Protein AF-R7TNE8-F1 (afdb_monomer)

Structure (mmCIF, N/CA/C/O backbone):
data_AF-R7TNE8-F1
#
_entry.id   AF-R7TNE8-F1
#
loop_
_atom_site.group_PDB
_atom_site.id
_atom_site.type_symbol
_atom_site.label_atom_id
_atom_site.label_alt_id
_atom_site.label_comp_id
_atom_site.label_asym_id
_atom_site.label_entity_id
_atom_site.label_seq_id
_atom_site.pdbx_PDB_ins_code
_atom_site.Cartn_x
_atom_site.Cartn_y
_atom_site.Cartn_z
_atom_site.occupancy
_atom_site.B_iso_or_equiv
_atom_site.auth_seq_id
_atom_site.auth_comp_id
_atom_site.auth_asym_id
_atom_site.auth_atom_id
_atom_site.pdbx_PDB_model_num
ATOM 1 N N . MET A 1 1 ? -9.144 39.910 -40.598 1.00 36.00 1 MET A N 1
ATOM 2 C CA . MET A 1 1 ? -7.963 39.031 -40.787 1.00 36.00 1 MET A CA 1
ATOM 3 C C . MET A 1 1 ? -6.923 39.463 -39.769 1.00 36.00 1 MET A C 1
ATOM 5 O O . MET A 1 1 ? -6.615 40.638 -39.773 1.00 36.00 1 MET A O 1
ATOM 9 N N . ARG A 1 2 ? -6.369 38.669 -38.858 1.00 37.66 2 ARG A N 1
ATOM 10 C CA . ARG A 1 2 ? -6.347 37.226 -38.576 1.00 37.66 2 ARG A CA 1
ATOM 11 C C . ARG A 1 2 ? -5.998 37.151 -37.073 1.00 37.66 2 ARG A C 1
ATOM 13 O O . ARG A 1 2 ? -5.057 37.811 -36.655 1.00 37.66 2 ARG A O 1
ATOM 20 N N . PHE A 1 3 ? -6.878 36.614 -36.224 1.00 47.97 3 PHE A N 1
ATOM 21 C CA . PHE A 1 3 ? -6.635 35.368 -35.474 1.00 47.97 3 PHE A CA 1
ATOM 22 C C . PHE A 1 3 ? -5.178 34.898 -35.533 1.00 47.97 3 PHE A C 1
ATOM 24 O O . PHE A 1 3 ? -4.747 34.540 -36.619 1.00 47.97 3 PHE A O 1
ATOM 31 N N . ILE A 1 4 ? -4.478 34.924 -34.395 1.00 54.16 4 ILE A N 1
ATOM 32 C CA . ILE A 1 4 ? -3.344 34.082 -33.950 1.00 54.16 4 ILE A CA 1
ATOM 33 C C . ILE A 1 4 ? -2.655 34.894 -32.845 1.00 54.16 4 ILE A C 1
ATOM 35 O O . ILE A 1 4 ? -1.886 35.779 -33.173 1.00 54.16 4 ILE A O 1
ATOM 39 N N . VAL A 1 5 ? -3.001 34.658 -31.5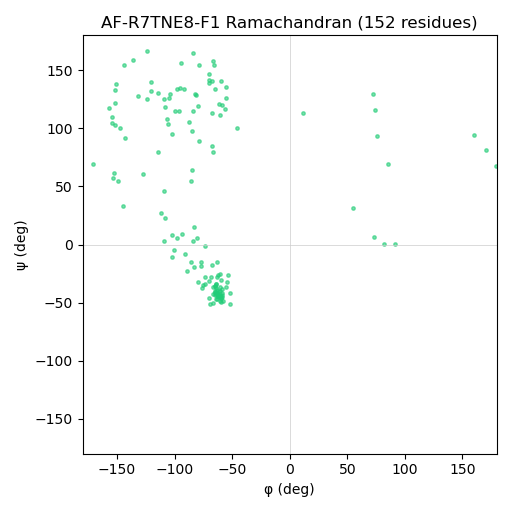75 1.00 48.19 5 VAL A N 1
ATOM 40 C CA . VAL A 1 5 ? -2.095 34.537 -30.404 1.00 48.19 5 VAL A CA 1
ATOM 41 C C . VAL A 1 5 ? -2.981 34.046 -29.246 1.00 48.19 5 VAL A C 1
ATOM 43 O O . VAL A 1 5 ? -3.340 34.791 -28.343 1.00 48.19 5 VAL A O 1
ATOM 46 N N . LEU A 1 6 ? -3.451 32.803 -29.318 1.00 42.47 6 LEU A N 1
ATOM 47 C CA . LEU A 1 6 ? -4.161 32.152 -28.207 1.00 42.47 6 LEU A CA 1
ATOM 48 C C . LEU A 1 6 ? -3.944 30.643 -28.334 1.00 42.47 6 LEU A C 1
ATOM 50 O O . LEU A 1 6 ? -4.852 29.872 -28.611 1.00 42.47 6 LEU A O 1
ATOM 54 N N . LEU A 1 7 ? -2.675 30.243 -28.254 1.00 42.12 7 LEU A N 1
ATOM 55 C CA . LEU A 1 7 ? -2.248 28.844 -28.355 1.00 42.12 7 LEU A CA 1
ATOM 56 C C . LEU A 1 7 ? -1.050 28.561 -27.436 1.00 42.12 7 LEU A C 1
ATOM 58 O O . LEU A 1 7 ? -0.195 27.745 -27.749 1.00 42.12 7 LEU A O 1
ATOM 62 N N . SER A 1 8 ? -0.996 29.242 -26.287 1.00 39.91 8 SER A N 1
ATOM 63 C CA . SER A 1 8 ? 0.054 29.058 -25.270 1.00 39.91 8 SER A CA 1
ATOM 64 C C . SER A 1 8 ? -0.447 28.368 -23.995 1.00 39.91 8 SER A C 1
ATOM 66 O O . SER A 1 8 ? 0.321 28.217 -23.057 1.00 39.91 8 SER A O 1
ATOM 68 N N . ALA A 1 9 ? -1.719 27.957 -23.937 1.00 40.53 9 ALA A N 1
ATOM 69 C CA . ALA A 1 9 ? -2.316 27.312 -22.759 1.00 40.53 9 ALA A CA 1
ATOM 70 C C . ALA A 1 9 ? -2.461 25.779 -22.892 1.00 40.53 9 ALA A C 1
ATOM 72 O O . ALA A 1 9 ? -3.086 25.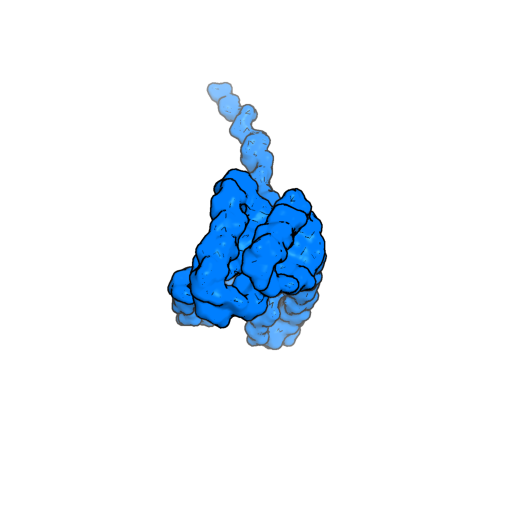142 -22.053 1.00 40.53 9 ALA A O 1
ATOM 73 N N . LEU A 1 10 ? -1.893 25.176 -23.943 1.00 42.94 10 LEU A N 1
ATOM 74 C CA . LEU A 1 10 ? -1.920 23.726 -24.206 1.00 42.94 10 LEU A CA 1
ATOM 75 C C . LEU A 1 10 ? -0.532 23.094 -24.001 1.00 42.94 10 LEU A C 1
ATOM 77 O O . LEU A 1 10 ? -0.031 22.341 -24.825 1.00 42.94 10 LEU A O 1
ATOM 81 N N . ALA A 1 11 ? 0.107 23.443 -22.897 1.00 41.41 11 ALA A N 1
ATOM 82 C CA . ALA A 1 11 ? 1.237 22.747 -22.292 1.00 41.41 11 ALA A CA 1
ATOM 83 C C . ALA A 1 11 ? 1.119 23.157 -20.820 1.00 41.41 11 ALA A C 1
ATOM 85 O O . ALA A 1 11 ? 1.182 24.341 -20.529 1.00 41.41 11 ALA A O 1
ATOM 86 N N . PHE A 1 12 ? 0.758 22.328 -19.851 1.00 37.84 12 PHE A N 1
ATOM 87 C CA . PHE A 1 12 ? 1.231 20.991 -19.563 1.00 37.84 12 PHE A CA 1
ATOM 88 C C . PHE A 1 12 ? 0.095 20.233 -18.864 1.00 37.84 12 PHE A C 1
ATOM 90 O O . PHE A 1 12 ? -0.127 20.405 -17.674 1.00 37.84 12 PHE A O 1
ATOM 97 N N . ALA A 1 13 ? -0.601 19.351 -19.577 1.00 36.84 13 ALA A N 1
ATOM 98 C CA . ALA A 1 13 ? -1.160 18.163 -18.936 1.00 36.84 13 ALA A CA 1
ATOM 99 C C . ALA A 1 13 ? -0.058 17.092 -18.941 1.00 36.84 13 ALA A C 1
ATOM 101 O O . ALA A 1 13 ? -0.209 16.015 -19.513 1.00 36.84 13 ALA A O 1
ATOM 102 N N . ALA A 1 14 ? 1.113 17.438 -18.397 1.00 39.91 14 ALA A N 1
ATOM 103 C CA . ALA A 1 14 ? 2.033 16.417 -17.942 1.00 39.91 14 ALA A CA 1
ATOM 104 C C . ALA A 1 14 ? 1.308 15.784 -16.759 1.00 39.91 14 ALA A C 1
ATOM 106 O O . ALA A 1 14 ? 1.017 16.474 -15.790 1.00 39.91 14 ALA A O 1
ATOM 107 N N . SER A 1 15 ? 0.914 14.522 -16.903 1.00 42.06 15 SER A N 1
ATOM 108 C CA . SER A 1 15 ? 0.497 13.683 -15.786 1.00 42.06 15 SER A CA 1
ATOM 109 C C . SER A 1 15 ? 1.517 13.874 -14.664 1.00 42.06 15 SER A C 1
ATOM 111 O O . SER A 1 15 ? 2.617 13.333 -14.761 1.00 42.06 15 SER A O 1
ATOM 113 N N . GLU A 1 16 ? 1.203 14.693 -13.660 1.00 47.38 16 GLU A N 1
ATOM 114 C CA . GLU A 1 16 ? 2.049 14.861 -12.483 1.00 47.38 16 GLU A CA 1
ATOM 115 C C . GLU A 1 16 ? 2.240 13.459 -11.901 1.00 47.38 16 GLU A C 1
ATOM 117 O O . GLU A 1 16 ? 1.263 12.777 -11.582 1.00 47.38 16 GLU A O 1
ATOM 122 N N . LYS A 1 17 ? 3.487 12.964 -11.883 1.00 62.03 17 LYS A N 1
ATOM 123 C CA . LYS A 1 17 ? 3.797 11.680 -11.248 1.00 62.03 17 LYS A CA 1
ATOM 124 C C . LYS A 1 17 ? 3.412 11.860 -9.783 1.00 62.03 17 LYS A C 1
ATOM 126 O O . LYS A 1 17 ? 4.0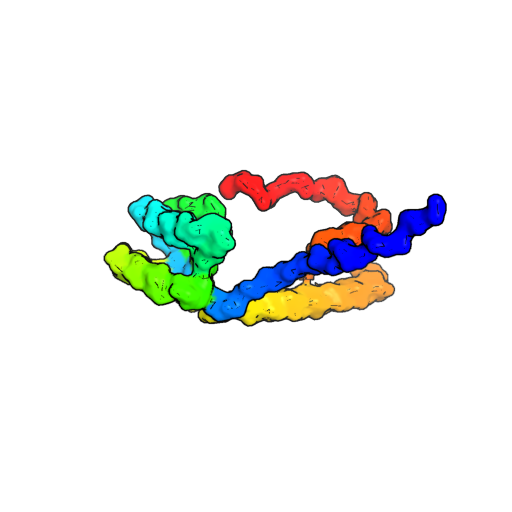20 12.676 -9.093 1.00 62.03 17 LYS A O 1
ATOM 131 N N . VAL A 1 18 ? 2.364 11.164 -9.346 1.00 69.69 18 VAL A N 1
ATOM 132 C CA . VAL A 1 18 ? 1.934 11.192 -7.946 1.00 69.69 18 VAL A CA 1
ATOM 133 C C . VAL A 1 18 ? 3.114 10.709 -7.110 1.00 69.69 18 VAL A C 1
ATOM 135 O O . VAL A 1 18 ? 3.615 9.609 -7.339 1.00 69.69 18 VAL A O 1
ATOM 138 N N . SER A 1 19 ? 3.587 11.563 -6.204 1.00 78.38 19 SER A N 1
ATOM 139 C CA . SER A 1 19 ? 4.660 11.227 -5.274 1.00 78.38 19 SER A CA 1
ATOM 140 C C . SER A 1 19 ? 4.067 10.690 -3.980 1.00 78.38 19 SER A C 1
ATOM 142 O O . SER A 1 19 ? 3.148 11.287 -3.417 1.00 78.38 19 SER A O 1
ATOM 144 N N . TYR A 1 20 ? 4.634 9.590 -3.502 1.00 82.50 20 TYR A N 1
ATOM 145 C CA . TYR A 1 20 ? 4.292 8.948 -2.237 1.00 82.50 20 TYR A CA 1
ATOM 146 C C . TYR A 1 20 ? 5.436 9.065 -1.223 1.00 82.50 20 TYR A C 1
ATOM 148 O O . TYR A 1 20 ? 5.593 8.210 -0.352 1.00 82.50 20 TYR A O 1
ATOM 156 N N . THR A 1 21 ? 6.275 10.100 -1.339 1.00 84.06 21 THR A N 1
ATOM 157 C CA . THR A 1 21 ? 7.416 10.296 -0.435 1.00 84.06 21 THR A CA 1
ATOM 158 C C . THR A 1 21 ? 6.963 10.335 1.023 1.00 84.06 21 THR A C 1
ATOM 160 O O . THR A 1 21 ? 6.097 11.131 1.393 1.00 84.06 21 THR A O 1
ATOM 163 N N . GLY A 1 22 ? 7.567 9.479 1.851 1.00 84.25 22 GLY A N 1
ATOM 164 C CA . GLY A 1 22 ? 7.280 9.391 3.286 1.00 84.25 22 GLY A CA 1
ATOM 165 C C . GLY A 1 22 ? 5.935 8.744 3.631 1.00 84.25 22 GLY A C 1
ATOM 166 O O . GLY A 1 22 ? 5.543 8.732 4.801 1.00 84.25 22 GLY A O 1
ATOM 167 N N . TYR A 1 23 ? 5.213 8.213 2.642 1.00 89.25 23 TYR A N 1
ATOM 168 C CA . TYR A 1 23 ? 4.047 7.390 2.926 1.00 89.25 23 TYR A CA 1
ATOM 169 C C . TYR A 1 23 ? 4.480 6.087 3.585 1.00 89.25 23 TYR A C 1
ATOM 171 O O . TYR A 1 23 ? 5.467 5.464 3.189 1.00 89.25 23 TYR A O 1
ATOM 179 N N . HIS A 1 24 ? 3.691 5.667 4.564 1.00 90.88 24 HIS A N 1
ATOM 180 C CA . HIS A 1 24 ? 3.869 4.417 5.273 1.00 90.88 24 HIS A CA 1
ATOM 181 C C . HIS A 1 24 ? 2.942 3.359 4.682 1.00 90.88 24 HIS A C 1
ATOM 183 O O . HIS A 1 24 ? 1.757 3.606 4.468 1.00 90.88 24 HIS A O 1
ATOM 189 N N . SER A 1 25 ? 3.483 2.171 4.444 1.00 91.75 25 SER A N 1
ATOM 190 C CA . SER A 1 25 ? 2.711 0.973 4.139 1.00 91.75 25 SER A CA 1
ATOM 191 C C . SER A 1 25 ? 2.525 0.187 5.430 1.00 91.75 25 SER A C 1
ATOM 193 O O . SER A 1 25 ? 3.501 -0.307 5.997 1.00 91.75 25 SER A O 1
ATOM 195 N N . ILE A 1 26 ? 1.281 0.077 5.883 1.00 91.81 26 ILE A N 1
ATOM 196 C CA . ILE A 1 26 ? 0.886 -0.653 7.087 1.00 91.81 26 ILE A CA 1
ATOM 197 C C . ILE A 1 26 ? 0.123 -1.906 6.660 1.00 91.81 26 ILE A C 1
ATOM 199 O O . ILE A 1 26 ? -0.857 -1.815 5.922 1.00 91.81 26 ILE A O 1
ATOM 203 N N . LEU A 1 27 ? 0.572 -3.065 7.129 1.00 93.06 27 LEU A N 1
ATOM 204 C CA . LEU A 1 27 ? -0.063 -4.358 6.909 1.00 93.06 27 LEU A CA 1
ATOM 205 C C . LEU A 1 27 ? -0.786 -4.790 8.179 1.00 93.06 27 LEU A C 1
ATOM 207 O O . LEU A 1 27 ? -0.200 -4.830 9.255 1.00 93.06 27 LEU A O 1
ATOM 211 N N . ILE A 1 28 ? -2.047 -5.167 8.032 1.00 93.44 28 ILE A N 1
ATOM 212 C CA . ILE A 1 28 ? -2.823 -5.857 9.057 1.00 93.44 28 ILE A CA 1
ATOM 213 C C . ILE A 1 28 ? -2.936 -7.308 8.578 1.00 93.44 28 ILE A C 1
ATOM 215 O O . ILE A 1 28 ? -3.627 -7.555 7.585 1.00 93.44 28 ILE A O 1
ATOM 219 N N . PRO A 1 29 ? -2.237 -8.265 9.214 1.00 90.50 29 PRO A N 1
ATOM 220 C CA . PRO A 1 29 ? -2.047 -9.608 8.666 1.00 90.50 29 PRO A CA 1
ATOM 221 C C . PRO A 1 29 ? -3.339 -10.430 8.620 1.00 90.50 29 PRO A C 1
ATOM 223 O O . PRO A 1 29 ? -3.490 -11.319 7.789 1.00 90.50 29 PRO A O 1
ATOM 226 N N . GLN A 1 30 ? -4.289 -10.158 9.511 1.00 91.69 30 GLN A N 1
ATOM 227 C CA . GLN A 1 30 ? -5.564 -10.858 9.507 1.00 91.69 30 GLN A CA 1
ATOM 228 C C . GLN A 1 30 ? -6.642 -9.987 10.137 1.00 91.69 30 GLN A C 1
ATOM 230 O O . GLN A 1 30 ? -6.703 -9.858 11.354 1.00 91.69 30 GLN A O 1
ATOM 235 N N . VAL A 1 31 ? -7.510 -9.423 9.301 1.00 91.50 31 VAL A N 1
ATOM 236 C CA . VAL A 1 31 ? -8.616 -8.576 9.757 1.00 91.50 31 VAL A CA 1
ATOM 237 C C . VAL A 1 31 ? -9.786 -9.441 10.217 1.00 91.50 31 VAL A C 1
ATOM 239 O O . VAL A 1 31 ? -10.251 -10.314 9.479 1.00 91.50 31 VAL A O 1
ATOM 242 N N . THR A 1 32 ? -10.304 -9.208 11.418 1.00 92.94 32 THR A N 1
ATOM 243 C CA . THR A 1 32 ? -11.511 -9.886 11.917 1.00 92.94 32 THR A CA 1
ATOM 244 C C . THR A 1 32 ? -12.796 -9.202 11.438 1.00 92.94 32 THR A C 1
ATOM 246 O O . THR A 1 32 ? -12.782 -8.076 10.948 1.00 92.94 32 THR A O 1
ATOM 249 N N . SER A 1 33 ? -13.946 -9.876 11.556 1.00 91.44 33 SER A N 1
ATOM 250 C CA . SER A 1 33 ? -15.240 -9.337 11.096 1.00 91.44 33 SER A CA 1
ATOM 251 C C . SER A 1 33 ? -15.590 -7.977 11.700 1.00 91.44 33 SER A C 1
ATOM 253 O O . SER A 1 33 ? -16.151 -7.133 11.001 1.00 91.44 33 SER A O 1
ATOM 255 N N . ASP A 1 34 ? -15.239 -7.761 12.966 1.00 89.94 34 ASP A N 1
ATOM 256 C CA . ASP A 1 34 ? -15.527 -6.516 13.680 1.00 89.94 34 ASP A CA 1
ATOM 257 C C . ASP A 1 34 ? -14.572 -5.391 13.230 1.00 89.94 34 ASP A C 1
ATOM 259 O O . ASP A 1 34 ? -14.980 -4.238 13.052 1.00 89.94 34 ASP A O 1
ATOM 263 N N . GLU A 1 35 ? -13.325 -5.746 12.917 1.00 91.81 35 GLU A N 1
ATOM 264 C CA . GLU A 1 35 ? -12.267 -4.834 12.470 1.00 91.81 35 GLU A CA 1
ATOM 265 C C . GLU A 1 35 ? -12.442 -4.338 11.033 1.00 91.81 35 GLU A C 1
ATOM 267 O O . GLU A 1 35 ? -12.022 -3.223 10.727 1.00 91.81 35 GLU A O 1
ATOM 272 N N . VAL A 1 36 ? -13.095 -5.107 10.147 1.00 91.44 36 VAL A N 1
ATOM 273 C CA . VAL A 1 36 ? -13.307 -4.704 8.738 1.00 91.44 36 VAL A CA 1
ATOM 274 C C . VAL A 1 36 ? -13.930 -3.310 8.650 1.00 91.44 36 VAL A C 1
ATOM 276 O O . VAL A 1 36 ? -13.531 -2.496 7.816 1.00 91.44 36 VAL A O 1
ATOM 279 N N . SER A 1 37 ? -14.908 -3.025 9.513 1.00 90.50 37 SER A N 1
ATOM 280 C CA . SER A 1 37 ? -15.587 -1.727 9.555 1.00 90.50 37 SER A CA 1
ATOM 281 C C . SER A 1 37 ? -14.650 -0.583 9.956 1.00 90.50 37 SER A C 1
ATOM 283 O O . SER A 1 37 ? -14.691 0.487 9.349 1.00 90.50 37 SER A O 1
ATOM 285 N N . ILE A 1 38 ? -13.762 -0.837 10.919 1.00 90.69 38 ILE A N 1
ATOM 286 C CA . ILE A 1 38 ? -12.798 0.128 11.448 1.00 90.69 38 ILE A CA 1
ATOM 287 C C . ILE A 1 38 ? -11.754 0.430 10.374 1.00 90.69 38 ILE A C 1
ATOM 289 O O . ILE A 1 38 ? -11.556 1.588 10.013 1.00 90.69 38 ILE A O 1
ATOM 293 N N . VAL A 1 39 ? -11.158 -0.611 9.788 1.00 90.25 39 VAL A N 1
ATOM 294 C CA . VAL A 1 39 ? -10.126 -0.478 8.750 1.00 90.25 39 VAL A CA 1
ATOM 295 C C . VAL A 1 39 ? -10.661 0.249 7.516 1.00 90.25 39 VAL A C 1
ATOM 297 O O . VAL A 1 39 ? -9.975 1.107 6.966 1.00 90.25 39 VAL A O 1
ATOM 300 N N . ARG A 1 40 ? -11.904 -0.026 7.101 1.00 88.88 40 ARG A N 1
ATOM 301 C CA . ARG A 1 40 ? -12.541 0.718 6.002 1.00 88.88 40 ARG A CA 1
ATOM 302 C C . ARG A 1 40 ? -12.774 2.184 6.355 1.00 88.88 40 ARG A C 1
ATOM 304 O O . ARG A 1 40 ? -12.459 3.049 5.546 1.00 88.88 40 ARG A O 1
ATOM 311 N N . SER A 1 41 ? -13.252 2.465 7.568 1.00 88.25 41 SER A N 1
ATOM 312 C CA . SER A 1 41 ? -13.512 3.843 8.001 1.00 88.25 41 SER A CA 1
ATOM 313 C C . SER A 1 41 ? -12.260 4.725 7.986 1.00 88.25 41 SER A C 1
ATOM 315 O O . SER A 1 41 ? -12.364 5.911 7.697 1.00 88.25 41 SER A O 1
ATOM 317 N N . LEU A 1 42 ? -11.075 4.143 8.215 1.00 87.38 42 LEU A N 1
ATOM 318 C CA . LEU A 1 42 ? -9.799 4.857 8.113 1.00 87.38 42 LEU A CA 1
ATOM 319 C C . LEU A 1 42 ? -9.505 5.325 6.680 1.00 87.38 42 LEU A C 1
ATOM 321 O O . LEU A 1 42 ? -8.954 6.409 6.496 1.00 87.38 42 LEU A O 1
ATOM 325 N N . ALA A 1 43 ? -9.881 4.540 5.669 1.00 84.00 43 ALA A N 1
ATOM 326 C CA . ALA A 1 43 ? -9.662 4.866 4.259 1.00 84.00 43 ALA A CA 1
ATOM 327 C C . ALA A 1 43 ? -10.729 5.805 3.664 1.00 84.00 43 ALA A C 1
ATOM 329 O O . ALA A 1 43 ? -10.461 6.468 2.666 1.00 84.00 43 ALA A O 1
ATOM 330 N N . ASP A 1 44 ? -11.902 5.910 4.294 1.00 77.00 44 ASP A N 1
ATOM 331 C CA . ASP A 1 44 ? -12.996 6.805 3.876 1.00 77.00 44 ASP A CA 1
ATOM 332 C C . ASP A 1 44 ? -12.794 8.269 4.339 1.00 77.00 44 ASP A C 1
ATOM 334 O O . ASP A 1 44 ? -13.665 9.128 4.163 1.00 77.00 44 ASP A O 1
ATOM 338 N N . THR A 1 45 ? -11.642 8.583 4.942 1.00 63.75 45 THR A N 1
ATOM 339 C CA . THR A 1 45 ? -11.333 9.910 5.489 1.00 63.75 45 THR A CA 1
ATOM 340 C C . THR A 1 45 ? -10.915 10.891 4.373 1.00 63.75 45 THR A C 1
ATOM 342 O O . THR A 1 45 ? -9.737 11.051 4.079 1.00 63.75 45 THR A O 1
ATOM 345 N N . ASP A 1 46 ? -11.909 11.570 3.787 1.00 56.22 46 ASP A N 1
ATOM 346 C CA . ASP A 1 46 ? -11.836 12.714 2.846 1.00 56.22 46 ASP A CA 1
ATOM 347 C C . ASP A 1 46 ? -11.396 12.423 1.387 1.00 56.22 46 ASP A C 1
ATOM 349 O O . ASP A 1 46 ? -10.253 12.096 1.070 1.00 56.22 46 ASP A O 1
ATOM 353 N N . ASP A 1 47 ? -12.325 12.655 0.451 1.00 54.38 47 ASP A N 1
ATOM 354 C CA . ASP A 1 47 ? -12.163 12.439 -0.994 1.00 54.38 47 ASP A CA 1
ATOM 355 C C . ASP A 1 47 ? -11.151 13.382 -1.672 1.00 54.38 47 ASP A C 1
ATOM 357 O O . ASP A 1 47 ? -10.735 13.135 -2.808 1.00 54.38 47 ASP A O 1
ATOM 361 N N . ARG A 1 48 ? -10.784 14.504 -1.036 1.00 50.19 48 ARG A N 1
ATOM 362 C CA . ARG A 1 48 ? -10.020 15.581 -1.700 1.00 50.19 48 ARG A CA 1
ATOM 363 C C . ARG A 1 48 ? -8.509 15.406 -1.615 1.00 50.19 48 ARG A C 1
ATOM 365 O O . ARG A 1 48 ? -7.793 15.941 -2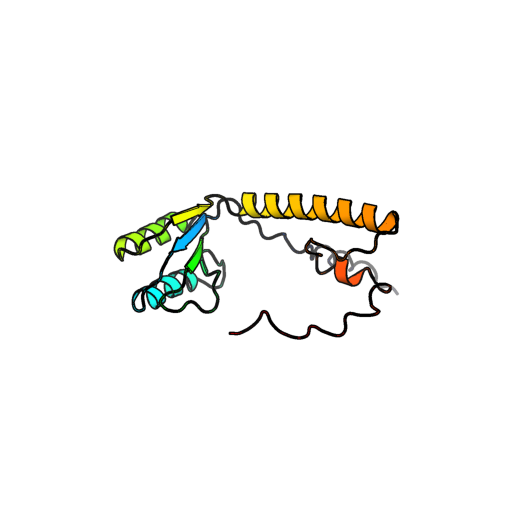.457 1.00 50.19 48 ARG A O 1
ATOM 372 N N . VAL A 1 49 ? -8.038 14.646 -0.631 1.00 56.03 49 VAL A N 1
ATOM 373 C CA . VAL A 1 49 ? -6.646 14.227 -0.468 1.00 56.03 49 VAL A CA 1
ATOM 374 C C . VAL A 1 49 ? -6.731 12.848 0.165 1.00 56.03 49 VAL A C 1
ATOM 376 O O . VAL A 1 49 ? -6.980 12.752 1.357 1.00 56.03 49 VAL A O 1
ATOM 379 N N . ARG A 1 50 ? -6.581 11.776 -0.616 1.00 63.19 50 ARG A N 1
ATOM 380 C CA . ARG A 1 50 ? -6.573 10.404 -0.085 1.00 63.19 50 ARG A CA 1
ATOM 381 C C . ARG A 1 50 ? -5.330 10.202 0.791 1.00 63.19 50 ARG A C 1
ATOM 383 O O . ARG A 1 50 ? -4.313 9.695 0.328 1.00 63.19 50 ARG A O 1
ATOM 390 N N . GLN A 1 51 ? -5.391 10.678 2.031 1.00 78.75 51 GLN A N 1
ATOM 391 C CA . GLN A 1 51 ? -4.301 10.610 3.003 1.00 78.75 51 GLN A CA 1
ATOM 392 C C . GLN A 1 51 ? -4.171 9.206 3.601 1.00 78.75 51 GLN A C 1
ATOM 394 O O . GLN A 1 51 ? -3.122 8.858 4.128 1.00 78.75 51 GLN A O 1
ATOM 399 N N . VAL A 1 52 ? -5.217 8.392 3.487 1.00 85.06 52 VAL A N 1
ATOM 400 C CA . VAL A 1 52 ? -5.213 6.967 3.801 1.00 85.06 52 VAL A CA 1
ATOM 401 C C . VAL A 1 52 ? -5.865 6.252 2.628 1.00 85.06 52 VAL A C 1
ATOM 403 O O . VAL A 1 52 ? -6.954 6.619 2.200 1.00 85.06 52 VAL A O 1
ATOM 406 N N . MET A 1 53 ? -5.196 5.248 2.078 1.00 86.75 53 MET A N 1
ATOM 407 C CA . MET A 1 53 ? -5.723 4.431 0.994 1.00 86.75 53 MET A CA 1
ATOM 408 C C . MET A 1 53 ? -5.696 2.970 1.407 1.00 86.75 53 MET A C 1
ATOM 410 O O . MET A 1 53 ? -4.644 2.429 1.739 1.00 86.75 53 MET A O 1
ATOM 414 N N . LEU A 1 54 ? -6.846 2.313 1.328 1.00 87.31 54 LEU A N 1
ATOM 415 C CA . LEU A 1 54 ? -6.911 0.864 1.406 1.00 87.31 54 LEU A CA 1
ATOM 416 C C . LEU A 1 54 ? -6.533 0.289 0.039 1.00 87.31 54 LEU A C 1
ATOM 418 O O . LEU A 1 54 ? -7.190 0.570 -0.958 1.00 87.31 54 LEU A O 1
ATOM 422 N N . MET A 1 55 ? -5.464 -0.502 -0.015 1.00 84.00 55 MET A N 1
ATOM 423 C CA . MET A 1 55 ? -4.983 -1.128 -1.255 1.00 84.00 55 MET A CA 1
ATOM 424 C C . MET A 1 55 ? -5.826 -2.342 -1.666 1.00 84.00 55 MET A C 1
ATOM 426 O O . MET A 1 55 ? -5.754 -2.800 -2.803 1.00 84.00 55 MET A O 1
ATOM 430 N N . ASN A 1 56 ? -6.639 -2.864 -0.746 1.00 82.19 56 ASN A N 1
ATOM 431 C CA . ASN A 1 56 ? -7.563 -3.964 -0.980 1.00 82.19 56 ASN A CA 1
ATOM 432 C C . ASN A 1 56 ? -8.999 -3.423 -1.133 1.00 82.19 56 ASN A C 1
ATOM 434 O O . ASN A 1 56 ? -9.705 -3.268 -0.138 1.00 82.19 56 ASN A O 1
ATOM 438 N N . ASP A 1 57 ? -9.455 -3.186 -2.370 1.00 68.75 57 ASP A N 1
ATOM 439 C CA . ASP A 1 57 ? -10.783 -2.604 -2.679 1.00 68.75 57 ASP A CA 1
ATOM 440 C C . ASP A 1 57 ? -11.975 -3.349 -2.032 1.00 68.75 57 ASP A C 1
ATOM 442 O O . ASP A 1 57 ? -13.033 -2.767 -1.775 1.00 68.75 57 ASP A O 1
ATOM 446 N N . HIS A 1 58 ? -11.825 -4.648 -1.754 1.00 79.69 58 HIS A N 1
ATOM 447 C CA . HIS A 1 58 ? -12.861 -5.507 -1.172 1.00 79.69 58 HIS A CA 1
ATOM 448 C C . HIS A 1 58 ? -12.353 -6.255 0.065 1.00 79.69 58 HIS A C 1
ATOM 450 O O . HIS A 1 58 ? -12.334 -7.481 0.110 1.00 79.69 58 HIS A O 1
ATOM 456 N N . LEU A 1 59 ? -11.944 -5.515 1.098 1.00 85.56 59 LEU A N 1
ATOM 457 C CA . LEU A 1 59 ? -11.514 -6.116 2.362 1.00 85.56 59 LEU A CA 1
ATOM 458 C C . LEU A 1 59 ? -12.646 -6.913 3.033 1.00 85.56 59 LEU A C 1
ATOM 460 O O . LEU A 1 59 ? -13.678 -6.329 3.368 1.00 85.56 59 LEU A O 1
ATOM 464 N N . VAL A 1 60 ? -12.454 -8.210 3.279 1.00 89.12 60 VAL A N 1
ATOM 465 C CA . VAL A 1 60 ? -13.360 -9.049 4.086 1.00 89.12 60 VAL A CA 1
ATOM 466 C C . VAL A 1 60 ? -12.619 -9.720 5.244 1.00 89.12 60 VAL A C 1
ATOM 468 O O . VAL A 1 60 ? -11.392 -9.725 5.292 1.00 89.12 60 VAL A O 1
ATOM 471 N N . ALA A 1 61 ? -13.369 -10.279 6.194 1.00 90.25 61 ALA A N 1
ATOM 472 C CA . ALA A 1 61 ? -12.798 -10.956 7.353 1.00 90.25 61 ALA A CA 1
ATOM 473 C C . ALA A 1 61 ? -11.908 -12.142 6.941 1.00 90.25 61 ALA A C 1
ATOM 475 O O . ALA A 1 61 ? -12.247 -12.902 6.033 1.00 90.25 61 ALA A O 1
ATOM 476 N N . GLY A 1 62 ? -10.788 -12.316 7.640 1.00 88.38 62 GLY A N 1
ATOM 477 C CA . GLY A 1 62 ? -9.776 -13.332 7.358 1.00 88.38 62 GLY A CA 1
ATOM 478 C C . GLY A 1 62 ? -8.787 -12.951 6.255 1.00 88.38 62 GLY A C 1
ATOM 479 O O . GLY A 1 62 ? -7.914 -13.759 5.950 1.00 88.38 62 GLY A O 1
ATOM 480 N N . MET A 1 63 ? -8.904 -11.758 5.665 1.00 90.25 63 MET A N 1
ATOM 481 C CA . MET A 1 63 ? -7.925 -11.235 4.712 1.00 90.25 63 MET A CA 1
ATOM 482 C C . MET A 1 63 ? -6.885 -10.349 5.389 1.00 90.25 63 MET A C 1
ATOM 484 O O . MET A 1 63 ? -7.142 -9.723 6.418 1.00 90.25 63 MET A O 1
ATOM 488 N N . GLU A 1 64 ? -5.738 -10.249 4.731 1.00 92.19 64 GLU A N 1
ATOM 489 C CA . GLU A 1 64 ? -4.763 -9.193 4.959 1.00 92.19 64 GLU A CA 1
ATOM 490 C C . GLU A 1 64 ? -5.312 -7.850 4.452 1.00 92.19 64 GLU A C 1
ATOM 492 O O . GLU A 1 64 ? -5.910 -7.783 3.371 1.00 92.19 64 GLU A O 1
ATOM 497 N N . ALA A 1 65 ? -5.084 -6.773 5.205 1.00 91.31 65 ALA A N 1
ATOM 498 C CA . ALA A 1 65 ? -5.340 -5.409 4.748 1.00 91.31 65 ALA A CA 1
ATOM 499 C C . ALA A 1 65 ? -4.039 -4.626 4.629 1.00 91.31 65 ALA A C 1
ATOM 501 O O . ALA A 1 65 ? -3.256 -4.566 5.572 1.00 91.31 65 ALA A O 1
ATOM 502 N N . ASN A 1 66 ? -3.847 -3.972 3.488 1.00 91.31 66 ASN A N 1
ATOM 503 C CA . ASN A 1 66 ? -2.746 -3.045 3.273 1.00 91.31 66 ASN A CA 1
ATOM 504 C C . ASN A 1 66 ? -3.273 -1.611 3.225 1.00 91.31 66 ASN A C 1
ATOM 506 O O . ASN A 1 66 ? -4.067 -1.256 2.350 1.00 91.31 66 ASN A O 1
ATOM 510 N N . LEU A 1 67 ? -2.816 -0.791 4.165 1.00 90.75 67 LEU A N 1
ATOM 511 C CA . LEU A 1 67 ? -3.097 0.634 4.235 1.00 90.75 67 LEU A CA 1
ATOM 512 C C . LEU A 1 67 ? -1.864 1.411 3.782 1.00 90.75 67 LEU A C 1
ATOM 514 O O . LEU A 1 67 ? -0.774 1.247 4.326 1.00 90.75 67 LEU A O 1
ATOM 518 N N . LEU A 1 68 ? -2.054 2.291 2.809 1.00 90.50 68 LEU A N 1
ATOM 519 C CA . LEU A 1 68 ? -1.066 3.274 2.402 1.00 90.50 68 LEU A CA 1
ATOM 520 C C . LEU A 1 68 ? -1.433 4.614 3.040 1.00 90.50 68 LEU A C 1
ATOM 522 O O . LEU A 1 68 ? -2.484 5.181 2.747 1.00 90.50 68 LEU A O 1
ATOM 526 N N . VAL A 1 69 ? -0.583 5.100 3.937 1.00 91.06 69 VAL A N 1
ATOM 527 C CA . VAL A 1 69 ? -0.888 6.215 4.838 1.00 91.06 69 VAL A CA 1
ATOM 528 C C . VAL A 1 69 ? 0.094 7.355 4.618 1.00 91.06 69 VAL A C 1
ATOM 530 O O . VAL A 1 69 ? 1.305 7.142 4.581 1.00 91.06 69 VAL A O 1
ATOM 533 N N . SER A 1 70 ? -0.412 8.575 4.485 1.00 89.94 70 SER A N 1
ATOM 534 C CA . SER A 1 70 ? 0.405 9.774 4.351 1.00 89.94 70 SER A CA 1
ATOM 535 C C . SER A 1 70 ? 1.202 10.034 5.636 1.00 89.94 70 SER A C 1
ATOM 537 O O . SER A 1 70 ? 0.765 9.655 6.728 1.00 89.94 70 SER A O 1
ATOM 539 N N . PRO A 1 71 ? 2.346 10.737 5.552 1.00 88.81 71 PRO A N 1
ATOM 540 C CA . PRO A 1 71 ? 3.119 11.094 6.741 1.00 88.81 71 PRO A CA 1
ATOM 541 C C . PRO A 1 71 ? 2.291 11.851 7.794 1.00 88.81 71 PRO A C 1
ATOM 543 O O . PRO A 1 71 ? 2.526 11.704 8.989 1.00 88.81 71 PRO A O 1
ATOM 546 N N . GLU A 1 72 ? 1.312 12.648 7.352 1.00 88.06 72 GLU A N 1
ATOM 547 C CA . GLU A 1 72 ? 0.450 13.459 8.219 1.00 88.06 72 GLU A CA 1
ATOM 548 C C . GLU A 1 72 ? -0.535 12.609 9.036 1.00 88.06 7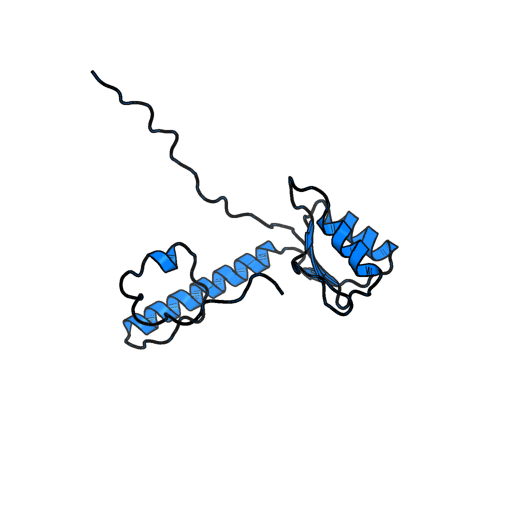2 GLU A C 1
ATOM 550 O O . GLU A 1 72 ? -0.861 12.973 10.165 1.00 88.06 72 GLU A O 1
ATOM 555 N N . GLN A 1 73 ? -0.983 11.472 8.491 1.00 89.19 73 GLN A N 1
ATOM 556 C CA . GLN A 1 73 ? -1.977 10.597 9.126 1.00 89.19 73 GLN A CA 1
ATOM 557 C C . GLN A 1 73 ? -1.377 9.356 9.785 1.00 89.19 73 GLN A C 1
ATOM 559 O O . GLN A 1 73 ? -2.084 8.682 10.531 1.00 89.19 73 GLN A O 1
ATOM 564 N N . ALA A 1 74 ? -0.095 9.055 9.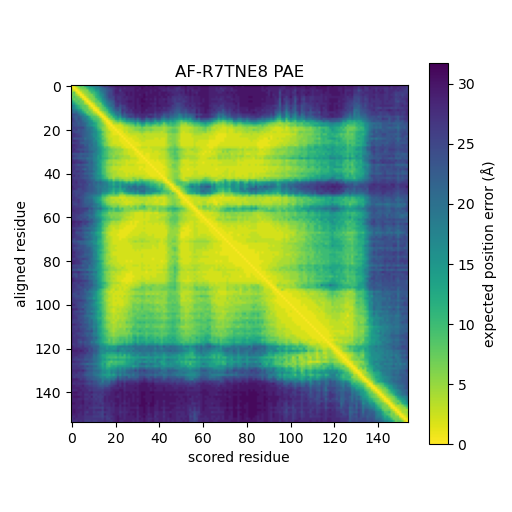559 1.00 89.62 74 ALA A N 1
ATOM 565 C CA . ALA A 1 74 ? 0.549 7.838 10.059 1.00 89.62 74 ALA A CA 1
ATOM 566 C C . ALA A 1 74 ? 0.335 7.643 11.568 1.00 89.62 74 ALA A C 1
ATOM 568 O O . ALA A 1 74 ? -0.181 6.610 11.992 1.00 89.62 74 ALA A O 1
ATOM 569 N N . SER A 1 75 ? 0.626 8.671 12.370 1.00 90.31 75 SER A N 1
ATOM 570 C CA . SER A 1 75 ? 0.444 8.623 13.826 1.00 90.31 75 SER A CA 1
ATOM 571 C C . SER A 1 75 ? -1.020 8.456 14.242 1.00 90.31 75 SER A C 1
ATOM 573 O O . SER A 1 75 ? -1.303 7.751 15.207 1.00 90.31 75 SER A O 1
ATOM 575 N N . TYR A 1 76 ? -1.954 9.091 13.525 1.00 90.94 76 TYR A N 1
ATOM 576 C CA . TYR A 1 76 ? -3.384 8.965 13.808 1.00 90.94 76 TYR A CA 1
ATOM 577 C C . TYR A 1 76 ? -3.868 7.541 13.526 1.00 90.94 76 TYR A C 1
ATOM 579 O O . TYR A 1 76 ? -4.447 6.911 14.408 1.00 90.94 76 TYR A O 1
ATOM 587 N N . VAL A 1 77 ? -3.555 6.999 12.347 1.00 91.44 77 VAL A N 1
ATOM 588 C CA . VAL A 1 77 ? -3.929 5.633 11.957 1.00 91.44 77 VAL A CA 1
ATOM 589 C C . VAL A 1 77 ? -3.366 4.611 12.941 1.00 91.44 77 VAL A C 1
ATOM 591 O O . VAL A 1 77 ? -4.127 3.793 13.449 1.00 91.44 77 VAL A O 1
ATOM 594 N N . MET A 1 78 ? -2.075 4.695 13.278 1.00 92.75 78 MET A N 1
ATOM 595 C CA . MET A 1 78 ? -1.450 3.791 14.254 1.00 92.75 78 MET A CA 1
ATOM 596 C C . MET A 1 78 ? -2.138 3.875 15.620 1.00 92.75 78 MET A C 1
ATOM 598 O O . MET A 1 78 ? -2.443 2.844 16.207 1.00 92.75 78 MET A O 1
ATOM 602 N N . SER A 1 79 ? -2.486 5.082 16.083 1.00 93.38 79 SER A N 1
ATOM 603 C CA . SER A 1 79 ? -3.189 5.245 17.361 1.00 93.38 79 SER A CA 1
ATOM 604 C C . SER A 1 79 ? -4.588 4.623 17.374 1.00 93.38 79 SER A C 1
ATOM 606 O O . SER A 1 79 ? -5.010 4.105 18.406 1.00 93.38 79 SER A O 1
ATOM 608 N N . ILE A 1 80 ? -5.301 4.643 16.241 1.00 92.75 80 ILE A N 1
ATOM 609 C CA . ILE A 1 80 ? -6.606 3.987 16.116 1.00 92.75 80 ILE A CA 1
ATOM 610 C C . ILE A 1 80 ? -6.429 2.468 16.125 1.00 92.75 80 ILE A C 1
ATOM 612 O O . ILE A 1 80 ? -7.141 1.787 16.857 1.00 92.75 80 ILE A O 1
ATOM 616 N N . LEU A 1 81 ? -5.471 1.934 15.364 1.00 93.44 81 LEU A N 1
ATOM 617 C CA . LEU A 1 81 ? -5.195 0.495 15.356 1.00 93.44 81 LEU A CA 1
ATOM 618 C C . LEU A 1 81 ? -4.813 -0.006 16.758 1.00 93.44 81 LEU A C 1
ATOM 620 O O . LEU A 1 81 ? -5.385 -0.990 17.219 1.00 93.44 81 LEU A O 1
ATOM 624 N N . ASP A 1 82 ? -3.960 0.731 17.477 1.00 94.69 82 ASP A N 1
ATOM 625 C CA . ASP A 1 82 ? -3.598 0.434 18.868 1.00 94.69 82 ASP A CA 1
ATOM 626 C C . ASP A 1 82 ? -4.808 0.503 19.815 1.00 94.69 82 ASP A C 1
ATOM 628 O O . ASP A 1 82 ? -4.988 -0.373 20.660 1.00 94.69 82 ASP A O 1
ATOM 632 N N . GLN A 1 83 ? -5.666 1.523 19.677 1.00 95.06 83 GLN A N 1
ATOM 633 C CA . GLN A 1 83 ? -6.861 1.694 20.514 1.00 95.06 83 GLN A CA 1
ATOM 634 C C . GLN A 1 83 ? -7.834 0.513 20.396 1.00 95.06 83 GLN A C 1
ATOM 636 O O . GLN A 1 83 ? -8.490 0.160 21.377 1.00 95.06 83 GLN A O 1
ATOM 641 N N . PHE A 1 84 ? -7.957 -0.058 19.199 1.00 93.31 84 PHE A N 1
ATOM 642 C CA . PHE A 1 84 ? -8.824 -1.203 18.928 1.00 93.31 84 PHE A CA 1
ATOM 643 C C . PHE A 1 84 ? -8.097 -2.551 19.046 1.00 93.31 84 PHE A C 1
ATOM 645 O O . PHE A 1 84 ? -8.678 -3.572 18.692 1.0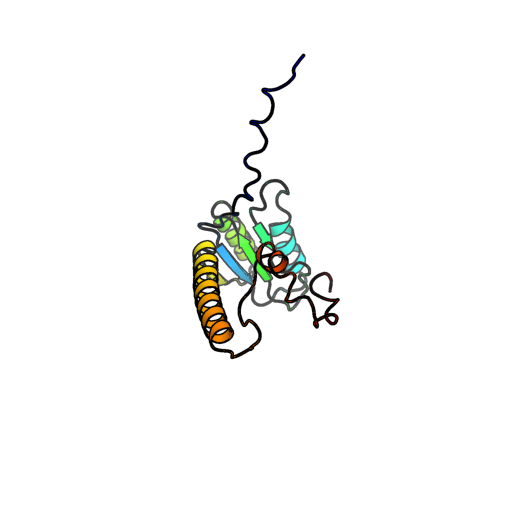0 93.31 84 PHE A O 1
ATOM 652 N N . GLU A 1 85 ? -6.858 -2.559 19.556 1.00 94.50 85 GLU A N 1
ATOM 653 C CA . GLU A 1 85 ? -6.020 -3.755 19.720 1.00 94.50 85 GLU A CA 1
ATOM 654 C C . GLU A 1 85 ? -5.825 -4.546 18.409 1.00 94.50 85 GLU A C 1
ATOM 656 O O . GLU A 1 85 ? -5.665 -5.766 18.425 1.00 94.50 85 GLU A O 1
ATOM 661 N N . ILE A 1 86 ? -5.822 -3.850 17.265 1.00 94.06 86 ILE A N 1
ATOM 662 C CA . ILE A 1 86 ? -5.660 -4.445 15.935 1.00 94.06 86 ILE A CA 1
ATOM 663 C C . ILE A 1 86 ? -4.162 -4.621 15.659 1.00 94.06 86 ILE A C 1
ATOM 665 O O . ILE A 1 86 ? -3.455 -3.619 15.532 1.00 94.06 86 ILE A O 1
ATOM 669 N N . PRO A 1 87 ? -3.648 -5.858 15.526 1.00 93.81 87 PRO A N 1
ATOM 670 C CA . PRO A 1 87 ? -2.236 -6.083 15.240 1.00 93.81 87 PRO A CA 1
ATOM 671 C C . PRO A 1 87 ? -1.861 -5.532 13.863 1.00 93.81 87 PRO A C 1
ATOM 673 O O . PRO A 1 87 ? -2.552 -5.803 12.880 1.00 93.81 87 PRO A O 1
ATOM 676 N N . PHE A 1 88 ? -0.747 -4.807 13.768 1.00 94.06 88 PHE A N 1
ATOM 677 C CA . PHE A 1 88 ? -0.246 -4.294 12.496 1.00 94.06 88 PHE A CA 1
ATOM 678 C C . PHE A 1 88 ? 1.281 -4.309 12.422 1.00 94.06 88 PHE A C 1
ATOM 680 O O . PHE A 1 88 ? 1.972 -4.194 13.433 1.00 94.06 88 PHE A O 1
ATOM 687 N N . ASP A 1 89 ? 1.787 -4.382 11.195 1.00 94.12 89 ASP A N 1
ATOM 688 C CA . ASP A 1 89 ? 3.200 -4.302 10.852 1.00 94.12 89 ASP A CA 1
ATOM 689 C C . ASP A 1 89 ? 3.447 -3.122 9.907 1.00 94.12 89 ASP A C 1
ATOM 691 O O . ASP A 1 89 ? 2.685 -2.872 8.970 1.00 94.12 89 ASP A O 1
ATOM 695 N N . ILE A 1 90 ? 4.548 -2.399 10.110 1.00 91.69 90 ILE A N 1
ATOM 696 C CA . ILE A 1 90 ? 4.998 -1.376 9.160 1.00 91.69 90 ILE A CA 1
ATOM 697 C C . ILE A 1 90 ? 5.885 -2.065 8.122 1.00 91.69 90 ILE A C 1
ATOM 699 O O . ILE A 1 90 ? 7.034 -2.403 8.400 1.00 91.69 90 ILE A O 1
ATOM 703 N N . VAL A 1 91 ? 5.351 -2.263 6.917 1.00 88.06 91 VAL A N 1
ATOM 704 C CA . VAL A 1 91 ? 6.056 -2.914 5.797 1.00 88.06 91 VAL A CA 1
ATOM 705 C C . VAL A 1 91 ? 7.067 -1.967 5.159 1.00 88.06 91 VAL A C 1
ATOM 707 O O . VAL A 1 91 ? 8.150 -2.382 4.756 1.00 88.06 91 VAL A O 1
ATOM 710 N N . SER A 1 92 ? 6.720 -0.684 5.067 1.00 86.75 92 SER A N 1
ATOM 711 C CA . SER A 1 92 ? 7.624 0.354 4.577 1.00 86.75 92 SER A CA 1
ATOM 712 C C . SER A 1 92 ? 7.294 1.691 5.223 1.00 86.75 92 SER A C 1
ATOM 714 O O . SER A 1 92 ? 6.126 2.049 5.340 1.00 86.75 92 SER A O 1
ATOM 716 N N . SER A 1 93 ? 8.319 2.441 5.619 1.00 85.06 93 SER A N 1
ATOM 717 C CA . SER A 1 93 ? 8.197 3.833 6.073 1.00 85.06 93 SER A CA 1
ATOM 718 C C . SER A 1 93 ? 8.360 4.853 4.941 1.00 85.06 93 SER A C 1
ATOM 720 O O . SER A 1 93 ? 8.178 6.048 5.156 1.00 85.06 93 SER A O 1
ATOM 722 N N . ASP A 1 94 ? 8.756 4.394 3.751 1.00 85.31 94 ASP A N 1
ATOM 723 C CA . ASP A 1 94 ? 8.843 5.217 2.550 1.00 85.31 94 ASP A CA 1
ATOM 724 C C . ASP A 1 94 ? 8.417 4.407 1.326 1.00 85.31 94 ASP A C 1
ATOM 726 O O . ASP A 1 94 ? 9.203 3.705 0.682 1.00 85.31 94 ASP A O 1
ATOM 730 N N . PHE A 1 95 ? 7.128 4.488 1.013 1.00 84.56 95 PHE A N 1
ATOM 731 C CA . PHE A 1 95 ? 6.551 3.787 -0.126 1.00 84.56 95 PHE A CA 1
ATOM 732 C C . PHE A 1 95 ? 7.138 4.254 -1.467 1.00 84.56 95 PHE A C 1
ATOM 734 O O . PHE A 1 95 ? 7.236 3.459 -2.401 1.00 84.56 95 PHE A O 1
ATOM 741 N N . GLN A 1 96 ? 7.597 5.509 -1.563 1.00 84.94 96 GLN A N 1
ATOM 742 C CA . GLN A 1 96 ? 8.224 6.015 -2.785 1.00 84.94 96 GLN A CA 1
ATOM 743 C C . GLN A 1 96 ? 9.515 5.268 -3.118 1.00 84.94 96 GLN A C 1
ATOM 745 O O . GLN A 1 96 ? 9.713 4.910 -4.274 1.00 84.94 96 GLN A O 1
ATOM 750 N N . SER A 1 97 ? 10.348 4.967 -2.119 1.00 83.25 97 SER A N 1
ATOM 751 C CA . SER A 1 97 ? 11.572 4.184 -2.325 1.00 83.25 97 SER A CA 1
ATOM 752 C C . SER A 1 97 ? 11.281 2.800 -2.918 1.00 83.25 97 SER A C 1
ATOM 754 O O . SER A 1 97 ? 12.010 2.343 -3.795 1.00 83.25 97 SER A O 1
ATOM 756 N N . TRP A 1 98 ? 10.189 2.153 -2.498 1.00 82.62 98 TRP A N 1
ATOM 757 C CA . TRP A 1 98 ? 9.769 0.872 -3.072 1.00 82.62 98 TRP A CA 1
ATOM 758 C C . TRP A 1 98 ? 9.319 1.015 -4.533 1.00 82.62 98 TRP A C 1
ATOM 760 O O . TRP A 1 98 ? 9.716 0.215 -5.380 1.00 82.62 98 TRP A O 1
ATOM 770 N N . ILE A 1 99 ? 8.549 2.062 -4.857 1.00 83.38 99 ILE A N 1
ATOM 771 C CA . ILE A 1 99 ? 8.175 2.370 -6.248 1.00 83.38 99 ILE A CA 1
ATOM 772 C C . ILE A 1 99 ? 9.426 2.611 -7.098 1.00 83.38 99 ILE A C 1
ATOM 774 O O . ILE A 1 99 ? 9.532 2.071 -8.196 1.00 83.38 99 ILE A O 1
ATOM 778 N N . ASP A 1 100 ? 10.377 3.397 -6.596 1.00 85.00 100 ASP A N 1
ATOM 779 C CA . ASP A 1 100 ? 11.592 3.754 -7.326 1.00 85.00 100 ASP A CA 1
ATOM 780 C C . ASP A 1 100 ? 12.481 2.524 -7.585 1.00 85.00 100 ASP A C 1
ATOM 782 O O . ASP A 1 100 ? 13.076 2.395 -8.660 1.00 85.00 100 ASP A O 1
ATOM 786 N N . GLU A 1 101 ? 12.536 1.582 -6.640 1.00 85.19 101 GLU A N 1
ATOM 787 C CA . GLU A 1 101 ? 13.210 0.295 -6.824 1.00 85.19 101 GLU A CA 1
ATOM 788 C C . GLU A 1 101 ? 12.531 -0.549 -7.913 1.00 85.19 101 GLU A C 1
ATOM 790 O O . GLU A 1 101 ? 13.206 -1.054 -8.817 1.00 85.19 101 GLU A O 1
ATOM 795 N N . VAL A 1 102 ? 11.199 -0.662 -7.872 1.00 84.06 102 VAL A N 1
ATOM 796 C CA . VAL A 1 102 ? 10.418 -1.384 -8.887 1.00 84.06 102 VAL A CA 1
ATOM 797 C C . VAL A 1 102 ? 10.599 -0.750 -10.268 1.00 84.06 102 VAL A C 1
ATOM 799 O O . VAL A 1 102 ? 10.858 -1.473 -11.231 1.00 84.06 102 VAL A O 1
ATOM 802 N N . ASP A 1 103 ? 10.532 0.579 -10.373 1.00 83.25 103 ASP A N 1
ATOM 803 C CA . ASP A 1 103 ? 10.742 1.330 -11.617 1.00 83.25 103 ASP A CA 1
ATOM 804 C C . ASP A 1 103 ? 12.146 1.061 -12.193 1.00 83.25 103 ASP A C 1
ATOM 806 O O . ASP A 1 103 ? 12.297 0.782 -13.387 1.00 83.25 103 ASP A O 1
ATOM 810 N N . SER A 1 104 ? 13.176 1.082 -11.342 1.00 85.44 104 SER A N 1
ATOM 811 C CA . SER A 1 104 ? 14.565 0.808 -11.730 1.00 85.44 104 SER A CA 1
ATOM 812 C C . SER A 1 104 ? 14.752 -0.621 -12.256 1.00 85.44 104 SER A C 1
ATOM 814 O O . SER A 1 104 ? 15.328 -0.834 -13.329 1.00 85.44 104 SER A O 1
ATOM 816 N N . LEU A 1 105 ? 14.211 -1.618 -11.547 1.00 85.38 105 LEU A N 1
ATOM 817 C CA . LEU A 1 105 ? 14.252 -3.020 -11.976 1.00 85.38 105 LEU A CA 1
ATOM 818 C C . LEU A 1 105 ? 13.485 -3.240 -13.284 1.00 85.38 105 LEU A C 1
ATOM 820 O O . LEU A 1 105 ? 13.941 -3.987 -14.156 1.00 85.38 105 LEU A O 1
ATOM 824 N N . ASN A 1 106 ? 12.343 -2.571 -13.438 1.00 82.69 106 ASN A N 1
ATOM 825 C CA . ASN A 1 106 ? 11.529 -2.636 -14.641 1.00 82.69 106 ASN A CA 1
ATOM 826 C C . ASN A 1 106 ? 12.294 -2.102 -15.862 1.00 82.69 106 ASN A C 1
ATOM 828 O O . ASN A 1 106 ? 12.299 -2.747 -16.913 1.00 82.69 106 ASN A O 1
ATOM 832 N N . GLU A 1 107 ? 13.010 -0.985 -15.711 1.00 86.38 107 GLU A N 1
ATOM 833 C CA . GLU A 1 107 ? 13.840 -0.420 -16.779 1.00 86.38 107 GLU A CA 1
ATOM 834 C C . GLU A 1 107 ? 15.006 -1.353 -17.150 1.00 86.38 107 GLU A C 1
ATOM 836 O O . GLU A 1 107 ? 15.255 -1.595 -18.331 1.00 86.38 107 GLU A O 1
ATOM 841 N N . ILE A 1 108 ? 15.673 -1.973 -16.170 1.00 86.31 108 ILE A N 1
ATOM 842 C CA . ILE A 1 108 ? 16.734 -2.961 -16.438 1.00 86.31 108 ILE A CA 1
ATOM 843 C C . ILE A 1 108 ? 16.194 -4.149 -17.248 1.00 86.31 108 ILE A C 1
ATOM 845 O O . ILE A 1 108 ? 16.822 -4.580 -18.222 1.00 86.31 108 ILE A O 1
ATOM 849 N N . ASN A 1 109 ? 15.042 -4.697 -16.860 1.00 84.44 109 ASN A N 1
ATOM 850 C CA . ASN A 1 109 ? 14.445 -5.845 -17.547 1.00 84.44 109 ASN A CA 1
ATOM 851 C C . ASN A 1 109 ? 13.984 -5.484 -18.961 1.00 84.44 109 ASN A C 1
ATOM 853 O O . ASN A 1 109 ? 14.197 -6.258 -19.898 1.00 84.44 109 ASN A O 1
ATOM 857 N N . LYS A 1 110 ? 13.461 -4.271 -19.142 1.00 85.56 110 LYS A N 1
ATOM 858 C CA . LYS A 1 110 ? 13.122 -3.725 -20.453 1.00 85.56 110 LYS A CA 1
ATOM 859 C C . LYS A 1 110 ? 14.338 -3.628 -21.371 1.00 85.56 110 LYS A C 1
ATOM 861 O O . LYS A 1 110 ? 14.276 -4.117 -22.497 1.00 85.56 110 LYS A O 1
ATOM 866 N N . GLN A 1 111 ? 15.455 -3.071 -20.901 1.00 86.00 111 GLN A N 1
ATOM 867 C CA . GLN A 1 111 ? 16.677 -2.971 -21.710 1.00 86.00 111 GLN A CA 1
ATOM 868 C C . GLN A 1 111 ? 17.218 -4.350 -22.111 1.00 86.00 111 GLN A C 1
ATOM 870 O O . GLN A 1 111 ? 17.596 -4.558 -23.265 1.00 86.00 111 GLN A O 1
ATOM 875 N N . LYS A 1 112 ? 17.181 -5.330 -21.196 1.00 85.69 112 LYS A N 1
ATOM 876 C CA . LYS A 1 112 ? 17.539 -6.724 -21.512 1.00 85.69 112 LYS A CA 1
ATOM 877 C C . LYS A 1 112 ? 16.632 -7.314 -22.589 1.00 85.69 112 LYS A C 1
ATOM 879 O O . LYS A 1 112 ? 17.118 -7.956 -23.513 1.00 85.69 112 LYS A O 1
ATOM 884 N N . TRP A 1 113 ? 15.324 -7.096 -22.483 1.00 85.88 113 TRP A N 1
ATOM 885 C CA . TRP A 1 113 ? 14.373 -7.597 -23.469 1.00 85.88 113 TRP A CA 1
ATOM 886 C C . TRP A 1 113 ? 14.566 -6.960 -24.849 1.00 85.88 113 TRP A C 1
ATOM 888 O O . TRP A 1 113 ? 14.506 -7.676 -25.845 1.00 85.88 113 TRP A O 1
ATOM 898 N N . ILE A 1 114 ? 14.837 -5.650 -24.924 1.00 84.56 114 ILE A N 1
ATOM 899 C CA . ILE A 1 114 ? 15.130 -4.962 -26.193 1.00 84.56 114 ILE A CA 1
ATOM 900 C C . ILE A 1 114 ? 16.362 -5.588 -26.857 1.00 84.56 114 ILE A C 1
ATOM 902 O O . ILE A 1 114 ? 16.291 -5.977 -28.021 1.00 84.56 114 ILE A O 1
ATOM 906 N N . ALA A 1 115 ? 17.454 -5.764 -26.108 1.00 84.81 115 ALA A N 1
ATOM 907 C CA . ALA A 1 115 ? 18.674 -6.382 -26.623 1.00 84.81 115 ALA A CA 1
ATOM 908 C C . ALA A 1 115 ? 18.438 -7.826 -27.112 1.00 84.81 115 ALA A C 1
ATOM 910 O O . ALA A 1 115 ? 18.888 -8.207 -28.196 1.00 84.81 115 ALA A O 1
ATOM 911 N N . ASP A 1 116 ? 17.681 -8.624 -26.353 1.00 83.94 116 ASP A N 1
ATOM 912 C CA . ASP A 1 116 ? 17.318 -9.988 -26.750 1.00 83.94 116 ASP A CA 1
ATOM 913 C C . ASP A 1 116 ? 16.464 -9.999 -28.025 1.00 83.94 116 ASP A C 1
ATOM 915 O O . ASP A 1 116 ? 16.709 -10.798 -28.934 1.00 83.94 116 ASP A O 1
ATOM 919 N N . PHE A 1 117 ? 15.493 -9.090 -28.123 1.00 82.44 117 PHE A N 1
ATOM 920 C CA . PHE A 1 117 ? 14.624 -8.962 -29.286 1.00 82.44 117 PHE A CA 1
ATOM 921 C C . PHE A 1 117 ? 15.415 -8.584 -30.546 1.00 82.44 117 PHE A C 1
ATOM 923 O O . PHE A 1 117 ? 15.221 -9.203 -31.596 1.00 82.44 117 PHE A O 1
ATOM 930 N N . GLU A 1 118 ? 16.343 -7.628 -30.441 1.00 83.06 118 GLU A N 1
ATOM 931 C CA . GLU A 1 118 ? 17.244 -7.223 -31.529 1.00 83.06 118 GLU A CA 1
ATOM 932 C C . GLU A 1 118 ? 18.187 -8.356 -31.961 1.00 83.06 118 GLU A C 1
ATOM 934 O O . GLU A 1 118 ? 18.460 -8.514 -33.151 1.00 83.06 118 GLU A O 1
ATOM 939 N N . SER A 1 119 ? 18.613 -9.209 -31.023 1.00 82.38 119 SER A N 1
ATOM 940 C CA . SER A 1 119 ? 19.416 -10.408 -31.312 1.00 82.38 119 SER A CA 1
ATOM 941 C C . SER A 1 119 ? 18.627 -11.561 -31.961 1.00 82.38 119 SER A C 1
ATOM 943 O O . SER A 1 119 ? 19.192 -12.607 -32.280 1.00 82.38 119 SER A O 1
ATOM 945 N N . GLY A 1 120 ? 17.318 -11.385 -32.181 1.00 78.88 120 GLY A N 1
ATOM 946 C CA . GLY A 1 120 ? 16.438 -12.368 -32.815 1.00 78.88 120 GLY A CA 1
ATOM 947 C C . GLY A 1 120 ? 15.744 -13.327 -31.844 1.00 78.88 120 GLY A C 1
ATOM 948 O O . GLY A 1 120 ? 14.945 -14.160 -32.284 1.00 78.88 120 GLY A O 1
ATOM 949 N N . ASN A 1 121 ? 15.980 -13.200 -30.534 1.00 76.25 121 ASN A N 1
ATOM 950 C CA . ASN A 1 121 ? 15.296 -13.982 -29.511 1.00 76.25 121 ASN A CA 1
ATOM 951 C C . ASN A 1 121 ? 13.957 -13.328 -29.135 1.00 76.25 121 ASN A C 1
ATOM 953 O O . ASN A 1 121 ? 13.875 -12.410 -28.320 1.00 76.25 121 ASN A O 1
ATOM 957 N N . LYS A 1 122 ? 12.868 -13.819 -29.732 1.00 74.00 122 LYS A N 1
ATOM 958 C CA . LYS A 1 122 ? 11.514 -13.279 -29.536 1.00 74.00 122 LYS A CA 1
ATOM 959 C C . LYS A 1 122 ? 10.841 -13.864 -28.293 1.00 74.00 122 LYS A C 1
ATOM 961 O O . LYS A 1 122 ? 9.826 -14.556 -28.397 1.00 74.00 122 LYS A O 1
ATOM 966 N N . ARG A 1 123 ? 11.406 -13.591 -27.115 1.00 77.38 123 ARG A N 1
ATOM 967 C CA . ARG A 1 123 ? 10.750 -13.898 -25.836 1.00 77.38 123 ARG A CA 1
ATOM 968 C C . ARG A 1 123 ? 9.683 -12.858 -25.500 1.00 77.38 123 ARG A C 1
ATOM 970 O O . ARG A 1 123 ? 9.732 -11.720 -25.965 1.00 77.38 123 ARG A O 1
ATOM 977 N N . LYS A 1 124 ? 8.694 -13.255 -24.700 1.00 75.94 124 LYS A N 1
ATOM 978 C CA . LYS A 1 124 ? 7.685 -12.322 -24.183 1.00 75.94 124 LYS A CA 1
ATOM 979 C C . LYS A 1 124 ? 8.334 -11.371 -23.158 1.00 75.94 124 LYS A C 1
ATOM 981 O O . LYS A 1 124 ? 9.246 -11.820 -22.464 1.00 75.94 124 LYS A O 1
ATOM 986 N N . PRO A 1 125 ? 7.878 -10.110 -23.060 1.00 75.81 125 PRO A N 1
ATOM 987 C CA . PRO A 1 125 ? 8.280 -9.201 -21.988 1.00 75.81 125 PRO A CA 1
ATOM 988 C C . PRO A 1 125 ? 8.000 -9.803 -20.607 1.00 75.81 125 PRO A C 1
ATOM 990 O O . PRO A 1 125 ? 6.922 -10.350 -20.381 1.00 75.81 125 PRO A O 1
ATOM 993 N N . ASP A 1 126 ? 8.962 -9.679 -19.700 1.00 75.06 126 ASP A N 1
ATOM 994 C CA . ASP A 1 126 ? 8.881 -10.011 -18.271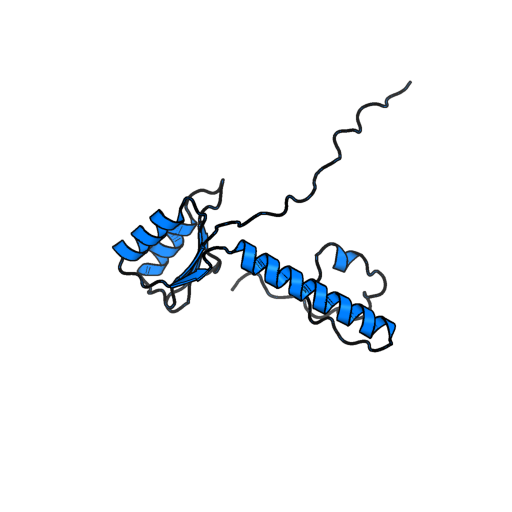 1.00 75.06 126 ASP A CA 1
ATOM 995 C C . ASP A 1 126 ? 8.862 -8.744 -17.392 1.00 75.06 126 ASP A C 1
ATOM 997 O O . ASP A 1 126 ? 9.206 -8.777 -16.214 1.00 75.06 126 ASP A O 1
ATOM 1001 N N . PHE A 1 127 ? 8.452 -7.619 -17.979 1.00 78.88 127 PHE A N 1
ATOM 1002 C CA . PHE A 1 127 ? 8.397 -6.298 -17.364 1.00 78.88 127 PHE A CA 1
ATOM 1003 C C . PHE A 1 127 ? 7.074 -5.607 -17.724 1.00 78.88 127 PHE A C 1
ATOM 1005 O O . PHE A 1 127 ? 6.415 -5.957 -18.711 1.00 78.88 127 PHE A O 1
ATOM 1012 N N . TYR A 1 128 ? 6.674 -4.620 -16.928 1.00 68.62 128 TYR A N 1
ATOM 1013 C CA . TYR A 1 128 ? 5.465 -3.842 -17.169 1.00 68.62 128 TYR A CA 1
ATOM 1014 C C . TYR A 1 128 ? 5.744 -2.734 -18.188 1.00 68.62 128 TYR A C 1
ATOM 1016 O O . TYR A 1 128 ? 6.696 -1.964 -18.056 1.00 68.62 128 TYR A O 1
ATOM 1024 N N . MET A 1 129 ? 4.896 -2.648 -19.213 1.00 68.31 129 MET A N 1
ATOM 1025 C CA . MET A 1 129 ? 4.920 -1.573 -20.206 1.00 68.31 129 MET A CA 1
ATOM 1026 C C . MET A 1 129 ? 3.919 -0.494 -19.809 1.00 68.31 129 MET A C 1
ATOM 1028 O O . MET A 1 129 ? 2.769 -0.791 -19.485 1.00 68.31 129 MET A O 1
ATOM 1032 N N . THR A 1 130 ? 4.327 0.766 -19.884 1.00 59.94 130 THR A N 1
ATOM 1033 C CA . THR A 1 130 ? 3.415 1.887 -19.653 1.00 59.94 130 THR A CA 1
ATOM 1034 C C . THR A 1 130 ? 2.350 1.971 -20.758 1.00 59.94 130 THR A C 1
ATOM 1036 O O . THR A 1 130 ? 2.527 1.490 -21.884 1.00 59.94 130 THR A O 1
ATOM 1039 N N . ASN A 1 131 ? 1.219 2.623 -20.468 1.00 50.22 131 ASN A N 1
ATOM 1040 C CA . ASN A 1 131 ? 0.122 2.809 -21.432 1.00 50.22 131 ASN A CA 1
ATOM 1041 C C . ASN A 1 131 ? 0.539 3.588 -22.698 1.00 50.22 131 ASN A C 1
ATOM 1043 O O . ASN A 1 131 ? -0.082 3.453 -23.754 1.00 50.22 131 ASN A O 1
ATOM 1047 N N . SER A 1 132 ? 1.579 4.420 -22.610 1.00 48.62 132 SER A N 1
ATOM 1048 C CA . SER A 1 132 ? 2.171 5.103 -23.766 1.00 48.62 132 SER A CA 1
ATOM 1049 C C . SER A 1 132 ? 2.985 4.154 -24.647 1.00 48.62 132 SER A C 1
ATOM 1051 O O . SER A 1 132 ? 2.959 4.282 -25.869 1.00 48.62 132 SER A O 1
ATOM 1053 N N . GLU A 1 133 ? 3.651 3.164 -24.057 1.00 55.31 133 GLU A N 1
ATOM 1054 C CA . GLU A 1 133 ? 4.517 2.212 -24.766 1.00 55.31 133 GLU A CA 1
ATOM 1055 C C . GLU A 1 133 ? 3.721 1.108 -25.468 1.00 55.31 133 GLU A C 1
ATOM 1057 O O . GLU A 1 133 ? 4.070 0.695 -26.574 1.00 55.31 133 GLU A O 1
ATOM 1062 N N . THR A 1 134 ? 2.580 0.704 -24.905 1.00 53.91 134 THR A N 1
ATOM 1063 C CA . THR A 1 134 ? 1.639 -0.221 -25.566 1.00 53.91 134 THR A CA 1
ATOM 1064 C C . THR A 1 134 ? 1.057 0.353 -26.862 1.00 53.91 134 THR A C 1
ATOM 1066 O O . THR A 1 134 ? 0.714 -0.404 -27.770 1.00 53.91 134 THR A O 1
ATOM 1069 N N . ARG A 1 135 ? 0.982 1.685 -26.998 1.00 41.00 135 ARG A N 1
ATOM 1070 C CA . ARG A 1 135 ? 0.468 2.366 -28.202 1.00 41.00 135 ARG A CA 1
ATOM 1071 C C . ARG A 1 135 ? 1.519 2.586 -29.296 1.00 41.00 135 ARG A C 1
ATOM 1073 O O . ARG A 1 135 ? 1.138 2.854 -30.433 1.00 41.00 135 ARG A O 1
ATOM 1080 N N . MET A 1 136 ? 2.814 2.446 -28.999 1.00 37.00 136 MET A N 1
ATOM 1081 C CA . MET A 1 136 ? 3.901 2.663 -29.972 1.00 37.00 136 MET A CA 1
ATOM 1082 C C . MET A 1 136 ? 4.206 1.450 -30.863 1.00 37.00 136 MET A C 1
ATOM 1084 O O . MET A 1 136 ? 5.082 1.534 -31.720 1.00 37.00 136 MET A O 1
ATOM 1088 N N . SER A 1 137 ? 3.458 0.348 -30.743 1.00 36.03 137 SER A N 1
ATOM 1089 C CA . SER A 1 137 ? 3.657 -0.841 -31.582 1.00 36.03 137 SER A CA 1
ATOM 1090 C C . SER A 1 137 ? 2.472 -1.131 -32.518 1.00 36.03 137 SER A C 1
ATOM 1092 O O . SER A 1 137 ? 1.717 -2.072 -32.269 1.00 36.03 137 SER A O 1
ATOM 1094 N N . PRO A 1 138 ? 2.332 -0.432 -33.665 1.00 35.28 138 PRO A N 1
ATOM 1095 C CA . PRO A 1 138 ? 1.406 -0.853 -34.722 1.00 35.28 138 PRO A CA 1
ATOM 1096 C C . PRO A 1 138 ? 1.771 -2.218 -35.335 1.00 35.28 138 PRO A C 1
ATOM 1098 O O . PRO A 1 138 ? 0.949 -2.830 -36.007 1.00 35.28 138 PRO A O 1
ATOM 1101 N N . LEU A 1 139 ? 2.994 -2.714 -35.105 1.00 34.84 139 LEU A N 1
ATOM 1102 C CA . LEU A 1 139 ? 3.501 -3.978 -35.657 1.00 34.84 139 LEU A CA 1
ATOM 1103 C C . LEU A 1 139 ? 3.470 -5.163 -34.673 1.00 34.84 139 LEU A C 1
ATOM 1105 O O . LEU A 1 139 ? 3.737 -6.288 -35.088 1.00 34.84 139 LEU A O 1
ATOM 1109 N N . ALA A 1 140 ? 3.088 -4.955 -33.407 1.00 38.56 140 ALA A N 1
ATOM 1110 C CA . ALA A 1 140 ? 2.915 -6.037 -32.422 1.00 38.56 140 ALA A CA 1
ATOM 1111 C C . ALA A 1 140 ? 1.447 -6.483 -32.260 1.00 38.56 140 ALA A C 1
ATOM 1113 O O . ALA A 1 140 ? 1.130 -7.326 -31.425 1.00 38.56 140 ALA A O 1
ATOM 1114 N N . LEU A 1 141 ? 0.541 -5.944 -33.082 1.00 34.38 141 LEU A N 1
ATOM 1115 C CA . LEU A 1 141 ? -0.904 -6.196 -33.031 1.00 34.38 141 LEU A CA 1
ATOM 1116 C C . LEU A 1 141 ? -1.359 -7.474 -33.758 1.00 34.38 141 LEU A C 1
ATOM 1118 O O . LEU A 1 141 ? -2.554 -7.675 -33.964 1.00 34.38 141 LEU A O 1
ATOM 1122 N N . PHE A 1 142 ? -0.443 -8.383 -34.102 1.00 32.41 142 PHE A N 1
ATOM 1123 C CA . PHE A 1 142 ? -0.809 -9.721 -34.564 1.00 32.41 142 PHE A CA 1
ATOM 1124 C C . PHE A 1 142 ? -0.527 -10.762 -33.478 1.00 32.41 142 PHE A C 1
ATOM 1126 O O . PHE A 1 142 ? 0.601 -11.210 -33.299 1.00 32.41 142 PHE A O 1
ATOM 1133 N N . ARG A 1 143 ? -1.622 -11.188 -32.832 1.00 28.62 143 ARG A N 1
ATOM 1134 C CA . ARG A 1 143 ? -1.764 -12.286 -31.854 1.00 28.62 143 ARG A CA 1
ATOM 1135 C C . ARG A 1 143 ? -1.471 -11.962 -30.385 1.00 28.62 143 ARG A C 1
ATOM 1137 O O . ARG A 1 143 ? -0.609 -12.570 -29.766 1.00 28.62 143 ARG A O 1
ATOM 1144 N N . SER A 1 144 ? -2.347 -11.164 -29.782 1.00 32.62 144 SER A N 1
ATOM 1145 C CA . SER A 1 144 ? -2.972 -11.599 -28.523 1.00 32.62 144 SER A CA 1
ATOM 1146 C C . SER A 1 144 ? -4.380 -11.016 -28.385 1.00 32.62 144 SER A C 1
ATOM 1148 O O . SER A 1 144 ? -4.730 -10.380 -27.398 1.00 32.62 144 SER A O 1
ATOM 1150 N N . GLN A 1 145 ? -5.220 -11.253 -29.399 1.00 29.84 145 GLN A N 1
ATOM 1151 C CA . GLN A 1 145 ? -6.657 -11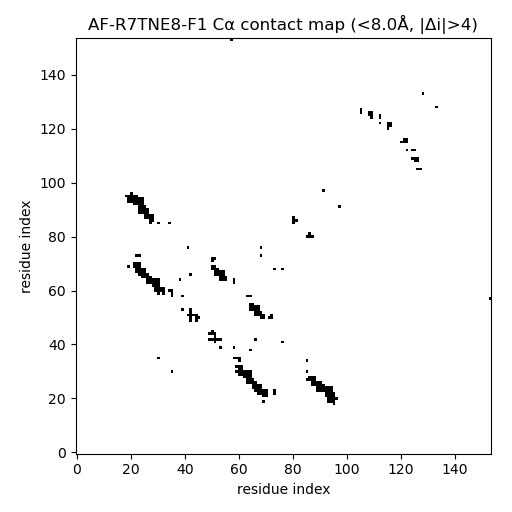.393 -29.162 1.00 29.84 145 GLN A CA 1
ATOM 1152 C C . GLN A 1 145 ? -6.841 -12.684 -28.360 1.00 29.84 145 GLN A C 1
ATOM 1154 O O . GLN A 1 145 ? -6.940 -13.751 -28.950 1.00 29.84 145 GLN A O 1
ATOM 1159 N N . CYS A 1 146 ? -6.703 -12.577 -27.041 1.00 31.50 146 CYS A N 1
ATOM 1160 C CA . CYS A 1 146 ? -7.116 -13.516 -25.995 1.00 31.50 146 CYS A CA 1
ATOM 1161 C C . CYS A 1 146 ? -6.486 -13.000 -24.698 1.00 31.50 146 CYS A C 1
ATOM 1163 O O . CYS A 1 146 ? -5.383 -13.405 -24.367 1.00 31.50 146 CYS A O 1
ATOM 1165 N N . PHE A 1 147 ? -7.115 -12.011 -24.068 1.00 29.98 147 PHE A N 1
ATOM 1166 C CA . PHE A 1 147 ? -7.225 -11.822 -22.612 1.00 29.98 147 PHE A CA 1
ATOM 1167 C C . PHE A 1 147 ? -8.022 -10.528 -22.396 1.00 29.98 147 PHE A C 1
ATOM 1169 O O . PHE A 1 147 ? -7.523 -9.487 -21.986 1.00 29.98 147 PHE A O 1
ATOM 1176 N N . HIS A 1 148 ? -9.300 -10.592 -22.775 1.00 29.30 148 HIS A N 1
ATOM 1177 C CA . HIS A 1 148 ? -10.315 -9.860 -22.032 1.00 29.30 148 HIS A CA 1
ATOM 1178 C C . HIS A 1 148 ? -10.467 -10.561 -20.673 1.00 29.30 148 HIS A C 1
ATOM 1180 O O . HIS A 1 148 ? -10.486 -11.792 -20.662 1.00 29.30 148 HIS A O 1
ATOM 1186 N N . LEU A 1 149 ? -10.651 -9.767 -19.605 1.00 27.91 149 LEU A N 1
ATOM 1187 C CA . LEU A 1 149 ? -10.997 -10.158 -18.221 1.00 27.91 149 LEU A CA 1
ATOM 1188 C C . LEU A 1 149 ? -9.849 -10.840 -17.435 1.00 27.91 149 LEU A C 1
ATOM 1190 O O . LEU A 1 149 ? -9.241 -11.772 -17.938 1.00 27.91 149 LEU A O 1
ATOM 1194 N N . CYS A 1 150 ? -9.453 -10.467 -16.212 1.00 28.78 150 CYS A N 1
ATOM 1195 C CA . CYS A 1 150 ? -10.050 -9.659 -15.145 1.00 28.78 150 CYS A CA 1
ATOM 1196 C C . CYS A 1 150 ? -8.935 -8.994 -14.314 1.00 28.78 150 CYS A C 1
ATOM 1198 O O . CYS A 1 150 ? -8.035 -9.692 -13.857 1.00 28.78 150 CYS A O 1
ATOM 1200 N N . LEU A 1 151 ? -9.040 -7.694 -14.035 1.00 29.92 151 LEU A N 1
ATOM 1201 C CA . LEU A 1 151 ? -8.604 -7.139 -12.744 1.00 29.92 151 LEU A CA 1
ATOM 1202 C C . LEU A 1 151 ? -9.403 -5.862 -12.447 1.00 29.92 151 LEU A C 1
ATOM 1204 O O . LEU A 1 151 ? -8.866 -4.771 -12.342 1.00 29.92 151 LEU A O 1
ATOM 1208 N N . PHE A 1 152 ? -10.723 -6.017 -12.433 1.00 32.16 152 PHE A N 1
ATOM 1209 C CA . PHE A 1 152 ? -11.675 -5.120 -11.789 1.00 32.16 152 PHE A CA 1
ATOM 1210 C C . PHE A 1 152 ? -12.874 -6.003 -11.408 1.00 32.16 152 PHE A C 1
ATOM 1212 O O . PHE A 1 152 ? -13.469 -6.623 -12.290 1.00 32.16 152 PHE A O 1
ATOM 1219 N N . ILE A 1 153 ? -13.197 -6.030 -10.110 1.00 30.31 153 ILE A N 1
ATOM 1220 C CA . ILE A 1 153 ? -14.364 -6.661 -9.461 1.00 30.31 153 ILE A CA 1
ATOM 1221 C C . ILE A 1 153 ? -14.307 -8.198 -9.311 1.00 30.31 153 ILE A C 1
ATOM 1223 O O . ILE A 1 153 ? -14.750 -8.933 -10.196 1.00 30.31 153 ILE A O 1
ATOM 1227 N N . ALA A 1 154 ? -13.816 -8.656 -8.153 1.00 33.72 154 ALA A N 1
ATOM 1228 C CA . ALA A 1 154 ? -14.410 -9.685 -7.278 1.00 33.72 154 ALA A CA 1
ATOM 1229 C C . ALA A 1 154 ? -13.549 -9.834 -6.015 1.00 33.72 154 ALA A C 1
ATOM 1231 O O . ALA A 1 154 ? -12.348 -10.145 -6.172 1.00 33.72 154 ALA A O 1
#

InterPro domains:
  IPR003146 Carboxypeptidase, activation peptide [PF02244] (32-101)
  IPR036990 Metallocarboxypeptidase-like, propeptide [G3DSA:3.30.70.340] (18-119)

Nearest PDB structures (foldseek):
  1aye-assembly1_A  TM=7.659E-01  e=5.871E-06  Homo sapiens
  5om9-assembly1_A  TM=8.566E-01  e=7.711E-05  Homo sapiens
  7eqx-assembly2_B  TM=8.272E-01  e=4.546E-05  Aedes aegypti
  1kwm-assembly2_B  TM=8.232E-01  e=1.594E-04  Homo sapiens
  3glj-assembly1_A  TM=7.593E-01  e=3.761E-04  Sus scrofa

Organism: Capitella teleta (NCBI:txid283909)

Solvent-accessible surface area (backbone atoms only — not comparable to full-atom values): 9615 Å² total; per-residue (Å²): 140,75,94,85,90,86,80,79,83,88,68,73,89,64,78,74,78,85,79,42,75,47,15,30,30,35,35,26,76,61,32,44,73,78,45,42,60,56,62,49,54,57,37,68,53,50,94,90,57,71,43,27,38,60,75,50,92,78,72,52,58,73,33,63,43,43,37,43,24,29,64,89,41,40,67,57,54,50,50,50,33,57,73,70,71,49,70,71,46,78,78,30,70,38,44,33,60,54,51,53,50,51,52,52,53,36,51,54,49,45,54,52,47,53,55,37,43,75,72,68,49,83,69,81,82,93,49,86,74,53,81,72,59,69,68,72,42,86,84,67,75,79,80,70,95,77,75,82,84,82,97,76,90,132

pLDDT: mean 72.51, std 22.04, range [27.91, 95.06]

Foldseek 3Di:
DDDDDDDPPPPDPPVPPDALFQKWKKKQAFAAQVRQVVLVVLQVPDPPDRQKHWPDPDDHGGHMIIITHHNVCPVVVVVSCVVVVRDMDTPDRTVRVVVVVLVVVLVVQVVVQVVCVVVVNPDDRPHDDDPVRVVPCPPVPPDDPDDDDDDDDD

Secondary structure (DSSP, 8-state):
-------SS-----------TT-EEEEESS--TTHHHHHHHHHTS-TTS-SEEES-TT--TTS-EEEEE-TTTHHHHHHHHHHTT---EEEES-HHHHHHHHHHHHHHHHHHHHHHHHTT--PPP-SPPPHHHHTT-TTS-SS-------SS--

Mean predicted aligned error: 13.91 Å

Sequence (154 aa):
MRFIVLLSALAFAASEKVSYTGYHSILIPQVTSDEVSIVRSLADTDDRVRQVMLMNDHLVAGMEANLLVSPEQASYVMSILDQFEIPFDIVSSDFQSWIDEVDSLNEINKQKWIADFESGNKRKPDFYMTNSETRMSPLALFRSQCFHLCLFIA

Radius of gyration: 21.75 Å; Cα contacts (8 Å, |Δi|>4): 163; chains: 1; bounding box: 35×53×61 Å